Protein AF-A0A814GGD8-F1 (afdb_monomer_lite)

Foldseek 3Di:
DVCVVCVQPCLVVVQVVCCVPVVDGPLVVLCVVDDDVVNVVVNVSSVVSVPD

pLDDT: mean 74.3, std 12.22, range [47.19, 86.25]

Secondary structure (DSSP, 8-state):
-HHHHSHHHHHHHHHHHHHHHHSS-HHHHHHHH--HHHHHHHHHHHHHTTT-

Radius of gyration: 10.93 Å; chains: 1; bounding box: 26×21×25 Å

Sequence (52 aa):
RILITRSEVDLVQIKEAFKRLINRDLERDVGSETSGDYKKLLLEILKDASQR

Structure (mmCIF, N/CA/C/O backbone):
data_AF-A0A814GGD8-F1
#
_entry.id   AF-A0A814GGD8-F1
#
loop_
_atom_site.group_PDB
_atom_site.id
_atom_site.type_symbol
_atom_site.label_atom_id
_atom_site.label_alt_id
_atom_site.label_comp_id
_atom_site.label_asym_id
_atom_site.label_entity_id
_atom_site.label_seq_id
_atom_site.pdbx_PDB_ins_code
_atom_site.Cartn_x
_atom_site.Cartn_y
_atom_site.Cartn_z
_atom_site.occupancy
_atom_site.B_iso_or_equiv
_atom_site.auth_seq_id
_atom_site.auth_comp_id
_atom_site.auth_asym_id
_atom_site.auth_atom_id
_atom_site.pdbx_PDB_model_num
ATOM 1 N N . ARG A 1 1 ? -7.065 -13.302 -10.779 1.00 47.19 1 ARG A N 1
ATOM 2 C CA . ARG A 1 1 ? -7.662 -11.954 -10.990 1.00 47.19 1 ARG A CA 1
ATOM 3 C C . ARG A 1 1 ? -8.696 -11.635 -9.895 1.00 47.19 1 ARG A C 1
ATOM 5 O O . ARG A 1 1 ? -9.813 -11.243 -10.206 1.00 47.19 1 ARG A O 1
ATOM 12 N N . ILE A 1 2 ? -8.339 -11.833 -8.620 1.00 51.66 2 ILE A N 1
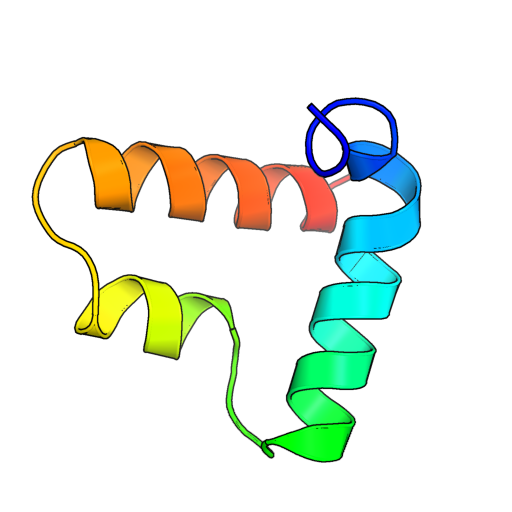ATOM 13 C CA . ILE A 1 2 ? -9.259 -11.641 -7.480 1.00 51.66 2 ILE A CA 1
ATOM 14 C C . ILE A 1 2 ? -9.200 -10.186 -6.992 1.00 51.66 2 ILE A C 1
ATOM 16 O O . ILE A 1 2 ? -10.238 -9.566 -6.818 1.00 51.66 2 ILE A O 1
ATOM 20 N N . LEU A 1 3 ? -7.997 -9.598 -6.932 1.00 50.78 3 LEU A N 1
ATOM 21 C CA . LEU A 1 3 ? -7.792 -8.194 -6.549 1.00 50.78 3 LEU A CA 1
ATOM 22 C C . LEU A 1 3 ? -8.568 -7.196 -7.420 1.00 50.78 3 LEU A C 1
ATOM 24 O O . LEU A 1 3 ? -9.102 -6.238 -6.895 1.00 50.78 3 LEU A O 1
ATOM 28 N N . ILE A 1 4 ? -8.680 -7.443 -8.730 1.00 52.47 4 ILE A N 1
ATOM 29 C CA . ILE A 1 4 ? -9.259 -6.486 -9.693 1.00 52.47 4 ILE A CA 1
ATOM 30 C C . ILE A 1 4 ? -10.795 -6.574 -9.754 1.00 52.47 4 ILE A C 1
ATOM 32 O O . ILE A 1 4 ? -11.457 -5.588 -10.038 1.00 52.47 4 ILE A O 1
ATOM 36 N N . THR A 1 5 ? -11.389 -7.740 -9.475 1.00 55.31 5 THR A N 1
ATOM 37 C CA . THR A 1 5 ? -12.851 -7.950 -9.604 1.00 55.31 5 THR A CA 1
ATOM 38 C C . THR A 1 5 ? -13.639 -7.612 -8.335 1.00 55.31 5 THR A C 1
ATOM 40 O O . THR A 1 5 ? -14.863 -7.549 -8.372 1.00 55.31 5 THR A O 1
ATOM 43 N N . ARG A 1 6 ? -12.936 -7.380 -7.222 1.00 51.44 6 ARG A N 1
ATOM 44 C CA . ARG A 1 6 ? -13.468 -7.009 -5.899 1.00 51.44 6 ARG A CA 1
ATOM 45 C C . ARG A 1 6 ? -12.882 -5.681 -5.379 1.00 51.44 6 ARG A C 1
ATOM 47 O O . ARG A 1 6 ? -13.162 -5.264 -4.261 1.00 51.44 6 ARG A O 1
ATOM 54 N N . SER A 1 7 ? -12.082 -5.020 -6.223 1.00 53.44 7 SER A N 1
ATOM 55 C CA . SER A 1 7 ? -11.162 -3.927 -5.886 1.00 53.44 7 SER A CA 1
ATOM 56 C C . SER A 1 7 ? -11.815 -2.681 -5.305 1.00 53.44 7 SER A C 1
ATOM 58 O O . SER A 1 7 ? -11.138 -1.947 -4.607 1.00 53.44 7 SER A O 1
ATOM 60 N N . GLU A 1 8 ? -13.070 -2.379 -5.627 1.00 53.50 8 GLU A N 1
ATOM 61 C CA . GLU A 1 8 ? -13.648 -1.079 -5.257 1.00 53.50 8 GLU A CA 1
ATOM 62 C C . GLU A 1 8 ? -14.238 -1.085 -3.844 1.00 53.50 8 GLU A C 1
ATOM 64 O O . GLU A 1 8 ? -14.122 -0.099 -3.129 1.00 53.50 8 GLU A O 1
ATOM 69 N N . VAL A 1 9 ? -14.804 -2.212 -3.402 1.00 57.16 9 VAL A N 1
ATOM 70 C CA . VAL A 1 9 ? -15.432 -2.325 -2.072 1.00 57.16 9 VAL A CA 1
ATOM 71 C C . VAL A 1 9 ? -14.467 -2.927 -1.049 1.00 57.16 9 VAL A C 1
ATOM 73 O O . VAL A 1 9 ? -14.412 -2.486 0.100 1.00 57.16 9 VAL A O 1
ATOM 76 N N . ASP A 1 10 ? -13.653 -3.900 -1.465 1.00 65.00 10 ASP A N 1
ATOM 77 C CA . ASP A 1 10 ? -12.834 -4.658 -0.521 1.00 65.00 10 ASP A CA 1
ATOM 78 C C . ASP A 1 10 ? -11.489 -3.978 -0.227 1.00 65.00 10 ASP A C 1
ATOM 80 O O . ASP A 1 10 ? -10.890 -4.276 0.803 1.00 65.00 10 ASP A O 1
ATOM 84 N N . LEU A 1 11 ? -10.992 -3.039 -1.052 1.00 71.06 11 LEU A N 1
ATOM 85 C CA . LEU A 1 11 ? -9.683 -2.412 -0.789 1.00 71.06 11 LEU A CA 1
ATOM 86 C C . LEU A 1 11 ? -9.671 -1.578 0.489 1.00 71.06 11 LEU A C 1
ATOM 88 O O . LEU A 1 11 ? -8.662 -1.575 1.191 1.00 71.06 11 LEU A O 1
ATOM 92 N N . VAL A 1 12 ? -10.768 -0.880 0.793 1.00 74.44 12 VAL A N 1
ATOM 93 C CA . VAL A 1 12 ? -10.891 -0.095 2.029 1.00 74.44 12 VAL A CA 1
ATOM 94 C C . VAL A 1 12 ? -10.852 -1.035 3.231 1.00 74.44 12 VAL A C 1
ATOM 96 O O . VAL A 1 12 ? -10.050 -0.843 4.144 1.00 74.44 12 VAL A O 1
ATOM 99 N N . GLN A 1 13 ? -11.630 -2.121 3.187 1.00 76.56 13 GLN A N 1
ATOM 100 C CA . GLN A 1 13 ? -11.628 -3.137 4.241 1.00 76.56 13 GLN A CA 1
ATOM 101 C C . GLN A 1 13 ? -10.275 -3.841 4.371 1.00 76.56 13 GLN A C 1
ATOM 103 O O . GLN A 1 13 ? -9.834 -4.105 5.488 1.00 76.56 13 GLN A O 1
ATOM 108 N N . ILE A 1 14 ? -9.588 -4.109 3.259 1.00 77.31 14 ILE A N 1
ATOM 109 C CA . ILE A 1 14 ? -8.244 -4.694 3.237 1.00 77.31 14 ILE A CA 1
ATOM 110 C C . ILE A 1 14 ? -7.227 -3.716 3.823 1.00 77.31 14 ILE A C 1
ATOM 112 O O . ILE A 1 14 ? -6.417 -4.135 4.643 1.00 77.31 14 ILE A O 1
ATOM 116 N N . LYS A 1 15 ? -7.277 -2.423 3.476 1.00 75.62 15 LYS A N 1
ATOM 117 C CA . LYS A 1 15 ? -6.424 -1.380 4.073 1.00 75.62 15 LYS A CA 1
ATOM 118 C C . LYS A 1 15 ? -6.621 -1.322 5.582 1.00 75.62 15 LYS A C 1
ATOM 120 O O . LYS A 1 15 ? -5.644 -1.328 6.330 1.00 75.62 15 LYS A O 1
ATOM 125 N N . GLU A 1 16 ? -7.869 -1.310 6.039 1.00 79.25 16 GLU A N 1
ATOM 126 C CA . GLU A 1 16 ? -8.161 -1.296 7.467 1.00 79.25 16 GLU A CA 1
ATOM 127 C C . GLU A 1 16 ? -7.747 -2.591 8.169 1.00 79.25 16 GLU A C 1
ATOM 129 O O . GLU A 1 16 ? -7.169 -2.542 9.251 1.00 79.25 16 GLU A O 1
ATOM 134 N N . ALA A 1 17 ? -8.021 -3.757 7.581 1.00 81.31 17 ALA A N 1
ATOM 135 C CA . ALA A 1 17 ? -7.619 -5.046 8.133 1.00 81.31 17 ALA A CA 1
ATOM 136 C C . ALA A 1 17 ? -6.093 -5.166 8.196 1.00 81.31 17 ALA A C 1
ATOM 138 O O . ALA A 1 17 ? -5.560 -5.594 9.215 1.00 81.31 17 ALA A O 1
ATOM 139 N N . PHE A 1 18 ? -5.387 -4.717 7.158 1.00 80.75 18 PHE A N 1
ATOM 140 C CA . PHE A 1 18 ? -3.929 -4.656 7.117 1.00 80.75 18 PHE A CA 1
ATOM 141 C C . PHE A 1 18 ? -3.386 -3.730 8.205 1.00 80.75 18 PHE A C 1
ATOM 143 O O . PHE A 1 18 ? -2.498 -4.120 8.959 1.00 80.75 18 PHE A O 1
ATOM 150 N N . LYS A 1 19 ? -3.979 -2.543 8.367 1.00 81.75 19 LYS A N 1
ATOM 151 C CA . LYS A 1 19 ? -3.622 -1.619 9.446 1.00 81.75 19 LYS A CA 1
ATOM 152 C C . LYS A 1 19 ? -3.899 -2.217 10.825 1.00 81.75 19 LYS A C 1
ATOM 154 O O . LYS A 1 19 ? -3.070 -2.078 11.712 1.00 81.75 19 LYS A O 1
ATOM 159 N N . ARG A 1 20 ? -5.011 -2.934 11.011 1.00 83.38 20 ARG A N 1
ATOM 160 C CA . ARG A 1 20 ? -5.339 -3.622 12.274 1.00 83.38 20 ARG A CA 1
ATOM 161 C C . ARG A 1 20 ? -4.393 -4.788 12.582 1.00 83.38 20 ARG A C 1
ATOM 163 O O . ARG A 1 20 ? -4.040 -4.977 13.739 1.00 83.38 20 ARG A O 1
ATOM 170 N N . LEU A 1 21 ? -3.991 -5.560 11.573 1.00 82.44 21 LEU A N 1
ATOM 171 C CA . LEU A 1 21 ? -3.166 -6.764 11.731 1.00 82.44 21 LEU A CA 1
ATOM 172 C C . LEU A 1 21 ? -1.669 -6.455 11.836 1.00 82.44 21 LEU A C 1
ATOM 174 O O . LEU A 1 21 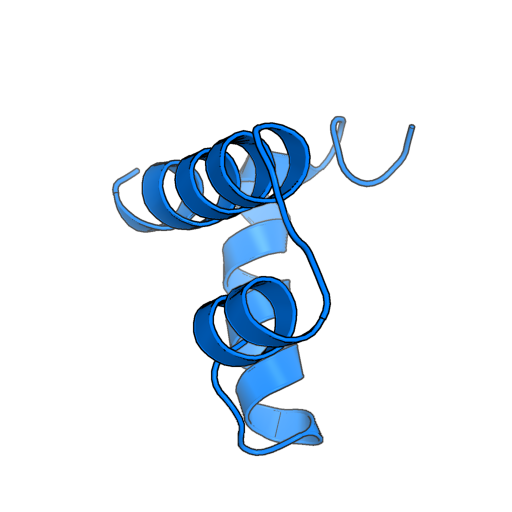? -0.970 -7.061 12.640 1.00 82.44 21 LEU A O 1
ATOM 178 N N . ILE A 1 22 ? -1.176 -5.535 11.007 1.00 80.56 22 ILE A N 1
ATOM 179 C CA . ILE A 1 22 ? 0.258 -5.258 10.834 1.00 80.56 22 ILE A CA 1
ATOM 180 C C . ILE A 1 22 ? 0.659 -3.942 11.516 1.00 80.56 22 ILE A C 1
ATOM 182 O O . ILE A 1 22 ? 1.843 -3.691 11.737 1.00 80.56 22 ILE A O 1
ATOM 186 N N . ASN A 1 23 ? -0.315 -3.106 11.900 1.00 81.94 23 ASN A N 1
ATOM 187 C CA . ASN A 1 23 ? -0.101 -1.784 12.501 1.00 81.94 23 ASN A CA 1
ATOM 188 C C . ASN A 1 23 ? 0.831 -0.889 11.663 1.00 81.94 23 ASN A C 1
ATOM 190 O O . ASN A 1 23 ? 1.592 -0.071 12.182 1.00 81.94 23 ASN A O 1
ATOM 194 N N . ARG A 1 24 ? 0.785 -1.078 10.340 1.00 79.56 24 ARG A N 1
ATOM 195 C CA . ARG A 1 24 ? 1.527 -0.321 9.330 1.00 79.56 24 ARG A CA 1
ATOM 196 C C . ARG A 1 24 ? 0.586 0.089 8.210 1.00 79.56 24 ARG A C 1
ATOM 198 O O . ARG A 1 24 ? -0.388 -0.604 7.919 1.00 79.56 24 ARG A O 1
ATOM 205 N N . ASP A 1 25 ? 0.886 1.215 7.576 1.00 81.12 25 ASP A N 1
ATOM 206 C CA . ASP A 1 25 ? 0.125 1.667 6.418 1.00 81.12 25 ASP A CA 1
ATOM 207 C C . ASP A 1 25 ? 0.542 0.878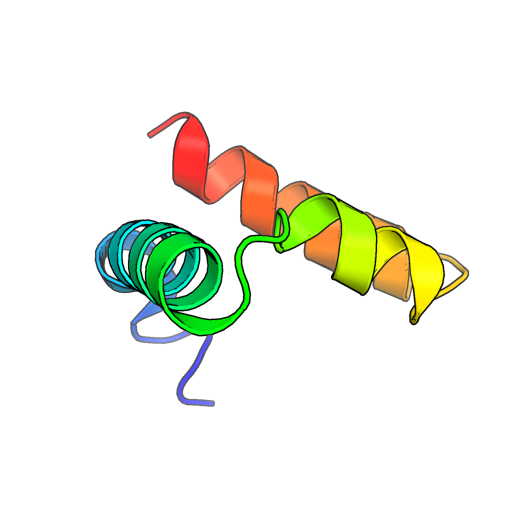 5.174 1.00 81.12 25 ASP A C 1
ATOM 209 O O . ASP A 1 25 ? 1.712 0.866 4.786 1.00 81.12 25 ASP A O 1
ATOM 213 N N . LEU A 1 26 ? -0.446 0.257 4.527 1.00 81.19 26 LEU A N 1
ATOM 214 C CA . LEU A 1 26 ? -0.269 -0.549 3.318 1.00 81.19 26 LEU A CA 1
ATOM 215 C C . LEU A 1 26 ? 0.468 0.220 2.208 1.00 81.19 26 LEU A C 1
ATOM 217 O O . LEU A 1 26 ? 1.323 -0.336 1.530 1.00 81.19 26 LEU A O 1
ATOM 221 N N . GLU A 1 27 ? 0.191 1.517 2.051 1.00 81.62 27 GLU A N 1
ATOM 222 C CA . GLU A 1 27 ? 0.862 2.377 1.063 1.00 81.62 27 GLU A CA 1
ATOM 223 C C . GLU A 1 27 ? 2.357 2.545 1.341 1.00 81.62 27 GLU A C 1
ATOM 225 O O . GLU A 1 27 ? 3.163 2.619 0.412 1.00 81.62 27 GLU A O 1
ATOM 230 N N . ARG A 1 28 ? 2.741 2.588 2.620 1.00 82.38 28 ARG A N 1
ATOM 231 C CA . ARG A 1 28 ? 4.137 2.739 3.021 1.00 82.38 28 ARG A CA 1
ATOM 232 C C . ARG A 1 28 ? 4.922 1.459 2.754 1.00 82.38 28 ARG A C 1
ATOM 234 O O . ARG A 1 28 ? 6.009 1.556 2.193 1.00 82.38 28 ARG A O 1
ATOM 241 N N . ASP A 1 29 ? 4.352 0.304 3.094 1.00 83.56 29 ASP A N 1
ATOM 242 C CA . ASP A 1 29 ? 4.962 -1.012 2.845 1.00 83.56 29 ASP A CA 1
ATOM 243 C C . ASP A 1 29 ? 5.059 -1.305 1.342 1.00 83.56 29 ASP A C 1
ATOM 245 O O . ASP A 1 29 ? 6.119 -1.660 0.835 1.00 83.56 29 ASP A O 1
ATOM 249 N N . VAL A 1 30 ? 3.987 -1.063 0.578 1.00 82.94 30 VAL A N 1
ATOM 250 C CA . VAL A 1 30 ? 4.033 -1.198 -0.888 1.00 82.94 30 VAL A CA 1
ATOM 251 C C . VAL A 1 30 ? 5.077 -0.248 -1.472 1.00 82.94 30 VAL A C 1
ATOM 253 O O . VAL A 1 30 ? 5.826 -0.619 -2.373 1.00 82.94 30 VAL A O 1
ATOM 256 N N . GLY A 1 31 ? 5.181 0.967 -0.936 1.00 82.88 31 GLY A N 1
ATOM 257 C CA . GLY A 1 31 ? 6.177 1.940 -1.353 1.00 82.88 31 GLY A CA 1
ATOM 258 C C . GLY A 1 31 ? 7.627 1.559 -1.030 1.00 82.88 31 GLY A C 1
ATOM 259 O O . GLY A 1 31 ? 8.514 2.032 -1.744 1.00 82.88 31 GLY A O 1
ATOM 260 N N . SER A 1 32 ? 7.885 0.758 0.006 1.00 84.19 32 SER A N 1
ATOM 261 C CA . SER A 1 32 ? 9.233 0.290 0.356 1.00 84.19 32 SER A CA 1
ATOM 262 C C . SER A 1 32 ? 9.614 -1.008 -0.351 1.00 84.19 32 SER A C 1
ATOM 264 O O . SER A 1 32 ? 10.765 -1.152 -0.748 1.00 84.19 32 SER A O 1
ATOM 266 N N . GLU A 1 33 ? 8.655 -1.911 -0.555 1.00 82.69 33 GLU A N 1
ATOM 267 C CA . GLU A 1 33 ? 8.890 -3.244 -1.130 1.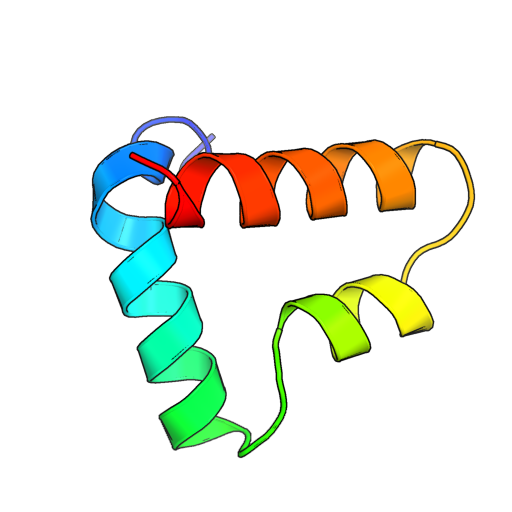00 82.69 33 GLU A CA 1
ATOM 268 C C . GLU A 1 33 ? 8.841 -3.262 -2.665 1.00 82.69 33 GLU A C 1
ATOM 270 O O . GLU A 1 33 ? 9.289 -4.214 -3.302 1.00 82.69 33 GLU A O 1
ATOM 275 N N . THR A 1 34 ? 8.294 -2.216 -3.291 1.00 85.88 34 THR A N 1
ATOM 276 C CA . THR A 1 34 ? 8.188 -2.123 -4.753 1.00 85.88 34 THR A CA 1
ATOM 277 C C . THR A 1 34 ? 8.958 -0.928 -5.305 1.00 85.88 34 THR A C 1
ATOM 279 O O . THR A 1 34 ? 9.228 0.057 -4.618 1.00 85.88 34 THR A O 1
ATOM 282 N N . SER A 1 35 ? 9.338 -0.996 -6.579 1.00 86.06 35 SER A N 1
ATOM 283 C CA . SER A 1 35 ? 10.098 0.058 -7.255 1.00 86.06 35 SER A CA 1
ATOM 284 C C . SER A 1 35 ? 9.672 0.214 -8.720 1.00 86.06 35 SER A C 1
ATOM 286 O O . SER A 1 35 ? 8.917 -0.597 -9.260 1.00 86.06 35 SER A O 1
ATOM 288 N N . GLY A 1 36 ? 10.092 1.318 -9.347 1.00 86.25 36 GLY A N 1
ATOM 289 C CA . GLY A 1 36 ? 9.752 1.641 -10.736 1.00 86.25 36 GLY A CA 1
ATOM 290 C C . GLY A 1 36 ? 8.275 1.986 -10.953 1.00 86.25 36 GLY A C 1
ATOM 291 O O . GLY A 1 36 ? 7.578 2.451 -10.048 1.00 86.25 36 GLY A O 1
ATOM 292 N N . ASP A 1 37 ? 7.788 1.776 -12.173 1.00 84.62 37 ASP A N 1
ATOM 293 C CA . ASP A 1 37 ? 6.415 2.135 -12.550 1.00 84.62 37 ASP A CA 1
ATOM 294 C C . ASP A 1 37 ? 5.366 1.194 -11.948 1.00 84.62 37 ASP A C 1
ATOM 296 O O . ASP A 1 37 ? 4.227 1.600 -11.720 1.00 84.62 37 ASP A O 1
ATOM 300 N N . TYR A 1 38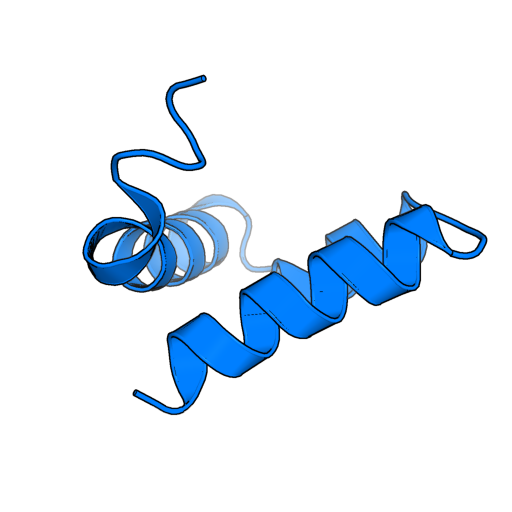 ? 5.772 -0.022 -11.575 1.00 78.19 38 TYR A N 1
ATOM 301 C CA . TYR A 1 38 ? 4.922 -0.961 -10.846 1.00 78.19 38 TYR A CA 1
ATOM 302 C C . TYR A 1 38 ? 4.506 -0.410 -9.475 1.00 78.19 38 TYR A C 1
ATOM 304 O O . TYR A 1 38 ? 3.326 -0.442 -9.126 1.00 78.19 38 TYR A O 1
ATOM 312 N N . LYS A 1 39 ? 5.447 0.203 -8.740 1.00 84.75 39 LYS A N 1
ATOM 313 C CA . LYS A 1 39 ? 5.149 0.923 -7.492 1.00 84.75 39 LYS A CA 1
ATOM 314 C C . LYS A 1 39 ? 4.125 2.030 -7.710 1.00 84.75 39 LYS A C 1
ATOM 316 O O . LYS A 1 39 ? 3.174 2.152 -6.944 1.00 84.75 39 LYS A O 1
ATOM 321 N N . LYS A 1 40 ? 4.332 2.856 -8.739 1.00 84.31 40 LYS A N 1
ATOM 322 C CA . LYS A 1 40 ? 3.451 3.996 -9.024 1.00 84.31 40 LYS A CA 1
ATOM 323 C C . LYS A 1 40 ? 2.031 3.523 -9.317 1.00 84.31 40 LYS A C 1
ATOM 325 O O . LYS A 1 40 ? 1.101 4.052 -8.726 1.00 84.31 40 LYS A O 1
ATOM 330 N N . LEU A 1 41 ? 1.880 2.496 -10.153 1.00 84.75 41 LEU A N 1
ATOM 331 C CA . LEU A 1 41 ? 0.575 1.932 -10.486 1.00 84.75 41 LEU A CA 1
ATOM 332 C C . LEU A 1 41 ? -0.156 1.412 -9.239 1.00 84.75 41 LEU A C 1
ATOM 334 O O . LEU A 1 41 ? -1.322 1.733 -9.037 1.00 84.75 41 LEU A O 1
ATOM 338 N N . LEU A 1 42 ? 0.530 0.649 -8.382 1.00 81.06 42 LEU A N 1
ATOM 339 C CA . LEU A 1 42 ? -0.066 0.119 -7.152 1.00 81.06 42 LEU A CA 1
ATOM 340 C C . LEU A 1 42 ? -0.465 1.225 -6.168 1.00 81.06 42 LEU A C 1
ATOM 342 O O . LEU A 1 42 ? -1.533 1.147 -5.567 1.00 81.06 42 LEU A O 1
ATOM 346 N N . LEU A 1 43 ? 0.362 2.261 -6.019 1.00 82.81 43 LEU A N 1
ATOM 347 C CA . LEU A 1 43 ? 0.041 3.405 -5.165 1.00 82.81 43 LEU A CA 1
ATOM 348 C C . LEU A 1 43 ? -1.151 4.203 -5.699 1.00 82.81 43 LEU A C 1
ATOM 350 O O . LEU A 1 43 ? -2.002 4.601 -4.913 1.00 82.81 43 LEU A O 1
ATOM 354 N N . GLU A 1 44 ? -1.250 4.411 -7.011 1.00 84.38 44 GLU A N 1
ATOM 355 C CA . GLU A 1 44 ? -2.397 5.103 -7.611 1.00 84.38 44 GLU A CA 1
ATOM 356 C C . GLU A 1 44 ? -3.696 4.304 -7.438 1.00 84.38 44 GLU A C 1
ATOM 358 O O . GLU A 1 44 ? -4.711 4.879 -7.057 1.00 84.38 44 GLU A O 1
ATOM 363 N N . ILE A 1 45 ? -3.657 2.973 -7.582 1.00 81.31 45 ILE A N 1
ATOM 364 C CA . ILE A 1 45 ? -4.812 2.102 -7.291 1.00 81.31 45 ILE A CA 1
ATOM 365 C C . ILE A 1 45 ? -5.228 2.211 -5.813 1.00 81.31 45 ILE A C 1
ATOM 367 O O . ILE A 1 45 ? -6.415 2.296 -5.502 1.00 81.31 45 ILE A O 1
ATOM 371 N N . LEU A 1 46 ? -4.260 2.246 -4.890 1.00 79.44 46 LEU A N 1
ATOM 372 C CA . LEU A 1 46 ? -4.522 2.390 -3.452 1.00 79.44 46 LEU A CA 1
ATOM 373 C C . LEU A 1 46 ? -5.072 3.771 -3.064 1.00 79.44 46 LEU A C 1
ATOM 375 O O . LEU A 1 46 ? -5.776 3.872 -2.052 1.00 79.44 46 LEU A O 1
ATOM 379 N N . LYS A 1 47 ? -4.734 4.820 -3.820 1.00 78.69 47 LYS A N 1
ATOM 380 C CA . LYS A 1 47 ? -5.243 6.185 -3.624 1.00 78.69 47 LYS A CA 1
ATOM 381 C C . LYS A 1 47 ? -6.637 6.369 -4.214 1.00 78.69 47 LYS A C 1
ATOM 383 O O . LYS A 1 47 ? -7.493 6.919 -3.528 1.00 78.69 47 LYS A O 1
ATOM 388 N N . ASP A 1 48 ? -6.877 5.889 -5.436 1.00 78.62 48 ASP A N 1
ATOM 389 C CA . ASP A 1 48 ? -8.185 5.973 -6.109 1.00 78.62 48 ASP A CA 1
ATOM 390 C C . ASP A 1 48 ? -9.271 5.268 -5.281 1.00 78.62 48 ASP A C 1
ATOM 392 O O . ASP A 1 48 ? -10.343 5.823 -5.058 1.00 78.62 48 ASP A O 1
ATOM 396 N N . ALA A 1 49 ? -8.941 4.114 -4.688 1.00 67.81 49 ALA A N 1
ATOM 397 C CA . ALA A 1 49 ? -9.834 3.380 -3.788 1.00 67.81 49 ALA A CA 1
ATOM 398 C C . ALA A 1 49 ? -10.125 4.084 -2.445 1.00 67.81 49 ALA A C 1
ATOM 400 O O . ALA A 1 49 ? -10.969 3.618 -1.689 1.00 67.81 49 ALA A O 1
ATOM 401 N N . SER A 1 50 ? -9.417 5.169 -2.111 1.00 61.25 50 SER A N 1
ATOM 402 C CA . SER A 1 50 ? -9.633 5.951 -0.884 1.00 61.25 50 SER A CA 1
ATOM 403 C C 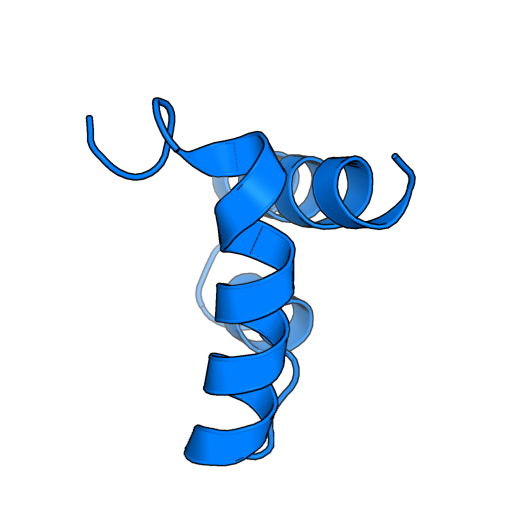. SER A 1 50 ? -10.338 7.289 -1.136 1.00 61.25 50 SER A C 1
ATOM 405 O O . SER A 1 50 ? -10.595 8.015 -0.176 1.00 61.25 50 SER A O 1
ATOM 407 N N . GLN A 1 51 ? -10.571 7.654 -2.400 1.00 56.69 51 GLN A N 1
ATOM 408 C CA . GLN A 1 51 ? -11.172 8.927 -2.822 1.00 56.69 51 GLN A CA 1
ATOM 409 C C . GLN A 1 51 ? -12.594 8.761 -3.387 1.00 56.69 51 GLN A C 1
ATOM 411 O O . GLN A 1 51 ? -13.234 9.767 -3.689 1.00 56.69 51 GLN A O 1
ATOM 416 N N . ARG A 1 52 ? -13.076 7.521 -3.539 1.00 50.53 52 ARG A N 1
ATOM 417 C CA . ARG A 1 52 ? -14.438 7.195 -3.981 1.00 50.53 52 ARG A CA 1
ATOM 418 C C . ARG A 1 52 ? -15.311 6.717 -2.833 1.00 50.53 52 ARG A C 1
ATOM 420 O O . ARG A 1 52 ? -14.761 6.082 -1.907 1.00 50.53 52 ARG A O 1
#

Organism: NCBI:txid433720

InterPro domains:
  IPR018502 Annexin repeat [PF00191] (1-44)
  IPR018502 Annexin repeat [PS51897] (1-47)
  IPR018502 Annexin repeat [SM00335] (1-45)
  IPR037104 Annexin superfamily [G3DSA:1.10.220.10] (1-49)
  IPR037104 Annexin superfamily [SSF47874] (1-47)